Protein AF-A0A7S0HV03-F1 (afdb_monomer)

Solvent-accessible surface area (backbone atoms only — not comparable to full-atom values): 7022 Å² total; per-residue (Å²): 130,84,74,69,82,72,84,59,75,84,54,49,57,73,61,44,72,78,46,100,62,56,72,67,58,47,50,49,46,39,50,53,55,51,52,52,55,53,60,75,43,66,94,56,84,53,72,86,70,39,78,68,69,70,52,83,62,91,63,87,42,51,76,44,79,49,80,40,74,49,85,36,84,87,34,72,63,24,56,69,44,52,62,63,62,71,69,54,56,72,88,52,37,45,79,45,81,46,64,73,49,101,60,89,80,83,82,134

Sequence (108 aa):
EQFERNEFTHLQPFDALAHPLPSDMIRGIAAAYAHEALANTEGTMRFRDYPWARKKTRDLRIHIGYVSADWTERSAVGRAIRSGISHHNKTRFLVTCYTLKNQRVVMD

Organism: NCBI:txid3032

Mean predicted aligned error: 9.03 Å

Nearest PDB structures (foldseek):
  5zyo-assembly2_D  TM=3.197E-01  e=3.099E-01  Escherichia coli K-12
  7cfy-assembly1_A  TM=3.585E-01  e=9.321E-01  Escherichia coli K-12
  6ql6-assembly1_B  TM=3.058E-01  e=1.987E+00  Saccharomyces cerevisiae
  5c53-assembly1_B  TM=3.176E-01  e=7.347E+00  Homo sapiens

Foldseek 3Di:
DPPPPPPCQPPALVNVVVDPDDPVVSVVNVVVVVVVVVVVCPPPDDCCRPPVSPDDDPQQADEAEAEDQDCDPPDPVVVVCVVVQVPDDPNRYDYHYHHPDPDPDDDD

Radius of gyration: 19.02 Å; Cα contacts (8 Å, |Δi|>4): 73; chains: 1; bounding box: 50×36×46 Å

Structure (mmCIF, N/CA/C/O backbone):
data_AF-A0A7S0HV03-F1
#
_entry.id   AF-A0A7S0HV03-F1
#
loop_
_atom_site.group_PDB
_atom_site.id
_atom_site.type_symbol
_atom_site.label_atom_id
_atom_site.label_alt_id
_atom_site.label_comp_id
_atom_site.label_asym_id
_atom_site.label_entity_id
_atom_site.label_seq_id
_atom_site.pdbx_PDB_ins_code
_atom_site.Cartn_x
_atom_site.Cartn_y
_atom_site.Cartn_z
_atom_site.occupancy
_atom_site.B_iso_or_equiv
_atom_site.auth_seq_id
_atom_site.auth_comp_id
_atom_site.auth_asym_id
_atom_site.auth_atom_id
_atom_site.pdbx_PDB_model_num
ATOM 1 N N . GLU A 1 1 ? 30.067 1.304 -16.975 1.00 44.81 1 GLU A N 1
ATOM 2 C CA . GLU A 1 1 ? 29.213 1.579 -18.146 1.00 44.81 1 GLU A CA 1
ATOM 3 C C . GLU A 1 1 ? 28.013 2.389 -17.690 1.00 44.81 1 GLU A C 1
ATOM 5 O O . GLU A 1 1 ? 27.305 1.965 -16.784 1.00 44.81 1 GLU A O 1
ATOM 10 N N . GLN A 1 2 ? 27.863 3.609 -18.208 1.00 42.16 2 GLN A N 1
ATOM 11 C CA . GLN A 1 2 ? 26.659 4.408 -17.998 1.00 42.16 2 GLN A CA 1
ATOM 12 C C . GLN A 1 2 ? 25.550 3.753 -18.818 1.00 42.16 2 GLN A C 1
ATOM 14 O O . GLN A 1 2 ? 25.503 3.941 -20.026 1.00 42.16 2 GLN A O 1
ATOM 19 N N . PHE A 1 3 ? 24.697 2.960 -18.168 1.00 48.69 3 PHE A N 1
ATOM 20 C CA . PHE A 1 3 ? 23.402 2.602 -18.739 1.00 48.69 3 PHE A CA 1
ATOM 21 C C . PHE A 1 3 ? 22.720 3.902 -19.165 1.00 48.69 3 PHE A C 1
ATOM 23 O O . PHE A 1 3 ? 22.550 4.809 -18.340 1.00 48.69 3 PHE A O 1
ATOM 30 N N . GLU A 1 4 ? 22.427 4.024 -20.459 1.00 48.16 4 GLU A N 1
ATOM 31 C CA . GLU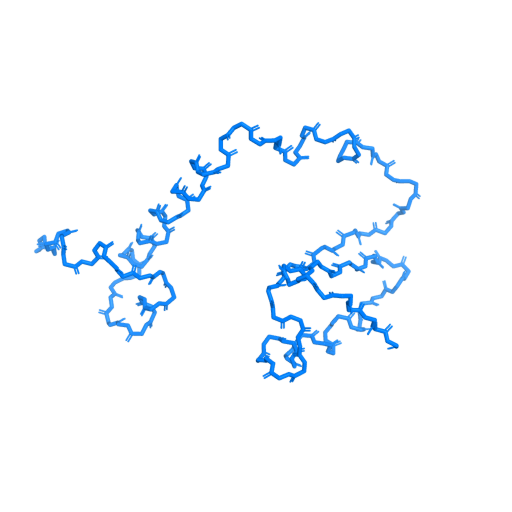 A 1 4 ? 21.809 5.211 -21.029 1.00 48.16 4 GLU A CA 1
ATOM 32 C C . GLU A 1 4 ? 20.521 5.505 -20.259 1.00 48.16 4 GLU A C 1
ATOM 34 O O . GLU A 1 4 ? 19.548 4.755 -20.299 1.00 48.16 4 GLU A O 1
ATOM 39 N N . ARG A 1 5 ? 20.527 6.609 -19.504 1.00 52.41 5 ARG A N 1
ATOM 40 C CA . ARG A 1 5 ? 19.439 7.009 -18.596 1.00 52.41 5 ARG A CA 1
ATOM 41 C C . ARG A 1 5 ? 18.089 7.229 -19.298 1.00 52.41 5 ARG A C 1
ATOM 43 O O . ARG A 1 5 ? 17.108 7.493 -18.613 1.00 52.41 5 ARG A O 1
ATOM 50 N N . ASN A 1 6 ? 18.035 7.124 -20.626 1.00 54.22 6 ASN A N 1
ATOM 51 C CA . ASN A 1 6 ? 16.868 7.435 -21.441 1.00 54.22 6 ASN A CA 1
ATOM 52 C C . ASN A 1 6 ? 16.036 6.223 -21.883 1.00 54.22 6 ASN A C 1
ATOM 54 O O . ASN A 1 6 ? 14.895 6.435 -22.273 1.00 54.22 6 ASN A O 1
ATOM 58 N N . GLU A 1 7 ? 16.525 4.980 -21.803 1.00 58.41 7 GLU A N 1
ATOM 59 C CA . GLU A 1 7 ? 15.746 3.826 -22.304 1.00 58.41 7 GLU A CA 1
ATOM 60 C C . GLU A 1 7 ? 14.644 3.348 -21.341 1.00 58.41 7 GLU A C 1
ATOM 62 O O . GLU A 1 7 ? 13.705 2.671 -21.752 1.00 58.41 7 GLU A O 1
ATOM 67 N N . PHE A 1 8 ? 14.709 3.730 -20.062 1.00 58.97 8 PHE A N 1
ATOM 68 C CA . PHE A 1 8 ? 13.806 3.212 -19.021 1.00 58.97 8 PHE A CA 1
ATOM 69 C C . PHE A 1 8 ? 12.895 4.273 -18.398 1.00 58.97 8 PHE A C 1
ATOM 71 O O . PHE A 1 8 ? 12.204 3.994 -17.421 1.00 58.97 8 PHE A O 1
ATOM 78 N N . THR A 1 9 ? 12.856 5.482 -18.960 1.00 62.59 9 THR A N 1
ATOM 79 C CA . THR A 1 9 ? 12.010 6.591 -18.477 1.00 62.59 9 THR A CA 1
ATOM 80 C C . THR A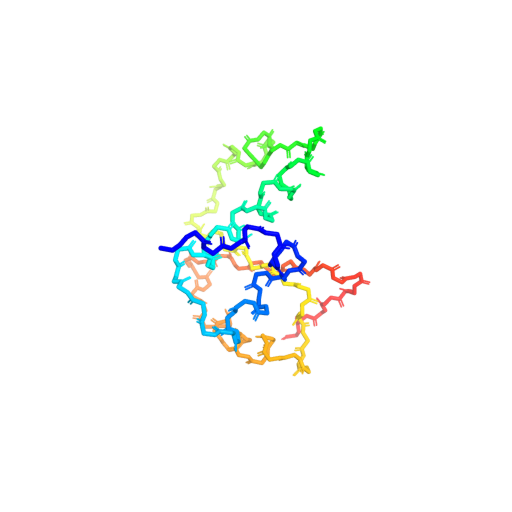 1 9 ? 10.512 6.298 -18.572 1.00 62.59 9 THR A C 1
ATOM 82 O O . THR A 1 9 ? 9.726 6.925 -17.870 1.00 62.59 9 THR A O 1
ATOM 85 N N . HIS A 1 10 ? 10.111 5.330 -19.400 1.00 78.81 10 HIS A N 1
ATOM 86 C CA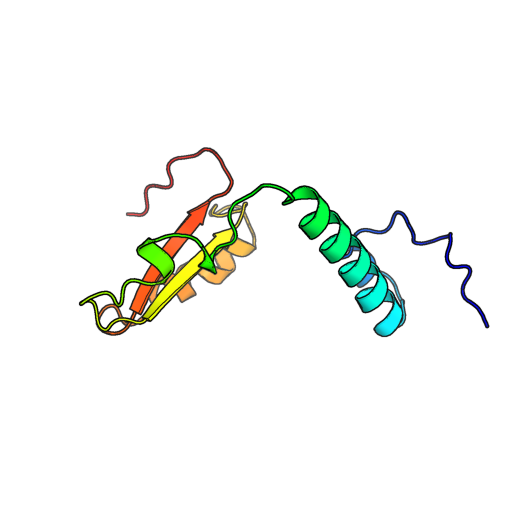 . HIS A 1 10 ? 8.717 4.909 -19.562 1.00 78.81 10 HIS A CA 1
ATOM 87 C C . HIS A 1 10 ? 8.338 3.675 -18.732 1.00 78.81 10 HIS A C 1
ATOM 89 O O . HIS A 1 10 ? 7.173 3.271 -18.736 1.00 78.81 10 HIS A O 1
ATOM 95 N N . LEU A 1 11 ? 9.302 3.051 -18.049 1.00 89.31 11 LEU A N 1
ATOM 96 C CA . LEU A 1 11 ? 9.066 1.808 -17.329 1.00 89.31 11 LEU A CA 1
ATOM 97 C C . LEU A 1 11 ? 8.390 2.092 -15.985 1.00 89.31 11 LEU A C 1
ATOM 99 O O . LEU A 1 11 ? 8.927 2.817 -15.147 1.00 89.31 11 LEU A O 1
ATOM 103 N N . GLN A 1 12 ? 7.224 1.488 -15.756 1.00 92.19 12 GLN A N 1
ATOM 104 C CA . GLN A 1 12 ? 6.532 1.607 -14.476 1.00 92.19 12 GLN A CA 1
ATOM 105 C C . GLN A 1 12 ? 7.283 0.814 -13.391 1.00 92.19 12 GLN A C 1
ATOM 107 O O . GLN A 1 12 ? 7.873 -0.230 -13.688 1.00 92.19 12 GLN A O 1
ATOM 112 N N . PRO A 1 13 ? 7.223 1.225 -12.108 1.00 93.94 13 PRO A N 1
ATOM 113 C CA . PRO A 1 13 ? 7.950 0.541 -11.038 1.00 93.94 13 PRO A CA 1
ATOM 114 C C . PRO A 1 13 ? 7.598 -0.945 -10.889 1.00 93.94 13 PRO A C 1
ATOM 116 O O . PRO A 1 13 ? 8.465 -1.747 -10.554 1.00 93.94 13 PRO A O 1
ATOM 119 N N . PHE A 1 14 ? 6.335 -1.318 -11.126 1.00 93.00 14 PHE A N 1
ATOM 120 C CA . PHE A 1 14 ? 5.902 -2.716 -11.068 1.00 93.00 14 PHE A CA 1
ATOM 121 C C . PHE A 1 14 ? 6.486 -3.537 -12.223 1.00 93.00 14 PHE A C 1
ATOM 123 O O . PHE A 1 14 ? 7.014 -4.622 -11.991 1.00 93.00 14 PHE A O 1
ATOM 130 N N . ASP A 1 15 ? 6.462 -2.990 -13.439 1.00 94.06 15 ASP A N 1
ATOM 131 C CA . ASP A 1 15 ? 6.993 -3.658 -14.629 1.00 94.06 15 ASP A CA 1
ATOM 132 C C . ASP A 1 15 ? 8.512 -3.838 -14.530 1.00 94.06 15 ASP A C 1
ATOM 134 O O . ASP A 1 15 ? 9.036 -4.877 -14.922 1.00 94.06 15 ASP A O 1
ATOM 138 N N . ALA A 1 16 ? 9.220 -2.891 -13.901 1.00 93.00 16 ALA A N 1
ATOM 139 C CA . ALA A 1 16 ? 10.660 -2.977 -13.653 1.00 93.00 16 ALA A CA 1
ATOM 140 C C . ALA A 1 16 ? 11.090 -4.251 -12.907 1.00 93.00 16 ALA A C 1
ATOM 142 O O . ALA A 1 16 ? 12.211 -4.719 -13.104 1.00 93.00 16 ALA A O 1
ATOM 143 N N . LEU A 1 17 ? 10.206 -4.846 -12.097 1.00 93.25 17 LEU A N 1
ATOM 144 C CA . LEU A 1 17 ? 10.474 -6.103 -11.391 1.00 93.25 17 LEU A CA 1
ATOM 145 C C . LEU A 1 17 ? 10.539 -7.324 -12.322 1.00 93.25 17 LEU A C 1
ATOM 147 O O . LEU A 1 17 ? 11.078 -8.354 -11.925 1.00 93.25 17 LEU A O 1
ATOM 151 N N . ALA A 1 18 ? 9.994 -7.228 -13.537 1.00 93.94 18 ALA A N 1
ATOM 152 C CA . ALA A 1 18 ? 10.027 -8.298 -14.531 1.00 93.94 18 ALA A CA 1
ATOM 153 C C . ALA A 1 18 ? 11.296 -8.279 -15.403 1.00 93.94 18 ALA A C 1
ATOM 155 O O . ALA A 1 18 ? 11.522 -9.209 -16.178 1.00 93.94 18 ALA A O 1
ATOM 156 N N . HIS A 1 19 ? 12.130 -7.243 -15.285 1.00 90.44 19 HIS A N 1
ATOM 157 C CA . HIS A 1 19 ? 13.349 -7.081 -16.074 1.00 90.44 19 HIS A CA 1
ATOM 158 C C . HIS A 1 19 ? 14.601 -7.415 -15.249 1.00 90.44 19 HIS A C 1
ATOM 160 O O . HIS A 1 19 ? 14.605 -7.234 -14.030 1.00 90.44 19 HIS A O 1
ATOM 166 N N . PRO A 1 20 ? 15.703 -7.852 -15.888 1.00 93.31 20 PRO A N 1
ATOM 167 C CA . PRO A 1 20 ? 16.969 -8.131 -15.211 1.00 93.31 20 PRO A CA 1
ATOM 168 C C . PRO A 1 20 ? 17.732 -6.832 -14.886 1.00 93.31 20 PRO A C 1
ATOM 170 O O . PRO A 1 20 ? 18.884 -6.653 -15.277 1.00 93.31 20 PRO A O 1
ATOM 173 N N . LEU A 1 21 ? 17.073 -5.896 -14.203 1.00 89.31 21 LEU A N 1
ATOM 174 C CA . LEU A 1 21 ? 17.642 -4.606 -13.832 1.00 89.31 21 LEU A CA 1
ATOM 175 C C . LEU A 1 21 ? 18.349 -4.682 -12.470 1.00 89.31 21 LEU A C 1
ATOM 177 O O . LEU A 1 21 ? 17.865 -5.346 -11.547 1.00 89.31 21 LEU A O 1
ATOM 181 N N . PRO A 1 22 ? 19.460 -3.950 -12.293 1.00 94.69 22 PRO A N 1
ATOM 182 C CA . PRO A 1 22 ? 20.061 -3.735 -10.985 1.00 94.69 22 PRO A CA 1
ATOM 183 C C . PRO A 1 22 ? 19.072 -3.133 -9.969 1.00 94.69 22 PRO A C 1
ATOM 185 O O . PRO A 1 22 ? 18.239 -2.283 -10.293 1.00 94.69 22 PRO A O 1
ATOM 188 N N . SER A 1 23 ? 19.173 -3.549 -8.701 1.00 93.62 23 SER A N 1
ATOM 189 C CA . SER A 1 23 ? 18.231 -3.121 -7.649 1.00 93.62 23 SER A CA 1
ATOM 190 C C . SER A 1 23 ? 18.216 -1.607 -7.399 1.00 93.62 23 SER A C 1
ATOM 192 O O . SER A 1 23 ? 17.199 -1.050 -6.990 1.00 93.62 23 SER A O 1
ATOM 194 N N . ASP A 1 24 ? 19.337 -0.928 -7.623 1.00 93.75 24 ASP A N 1
ATOM 195 C CA . ASP A 1 24 ? 19.475 0.525 -7.559 1.00 93.75 24 ASP A CA 1
ATOM 196 C C . ASP A 1 24 ? 18.740 1.226 -8.701 1.00 93.75 24 ASP A C 1
ATOM 198 O O . ASP A 1 24 ? 18.110 2.253 -8.451 1.00 93.75 24 ASP A O 1
ATOM 202 N N . MET A 1 25 ? 18.719 0.643 -9.903 1.00 92.00 25 MET A N 1
ATOM 203 C CA 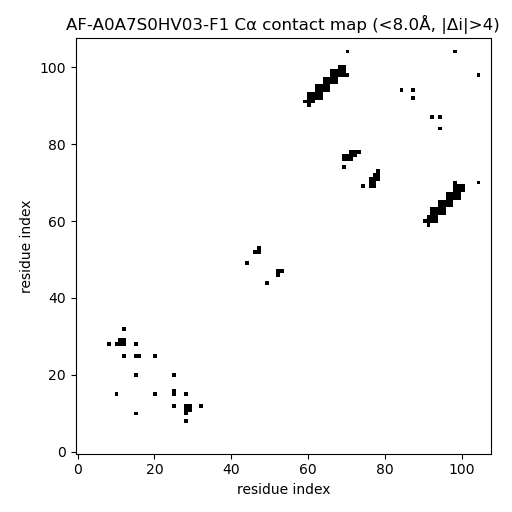. MET A 1 25 ? 17.897 1.148 -11.006 1.00 92.00 25 MET A CA 1
ATOM 204 C C . MET A 1 25 ? 16.404 1.012 -10.693 1.00 92.00 25 MET A C 1
ATOM 206 O O . MET A 1 25 ? 15.670 1.988 -10.831 1.00 92.00 25 MET A O 1
ATOM 210 N N . ILE A 1 26 ? 15.957 -0.140 -10.174 1.00 93.12 26 ILE A N 1
ATOM 211 C CA . ILE A 1 26 ? 14.555 -0.341 -9.755 1.00 93.12 26 ILE A CA 1
ATOM 212 C C . ILE A 1 26 ? 14.161 0.676 -8.672 1.00 93.12 26 ILE A C 1
ATOM 214 O O . ILE A 1 26 ? 13.100 1.297 -8.749 1.00 93.12 26 ILE A O 1
ATOM 218 N N . ARG A 1 27 ? 15.035 0.906 -7.679 1.00 93.38 27 ARG A N 1
ATOM 219 C CA . ARG A 1 27 ? 14.826 1.949 -6.659 1.00 93.38 27 ARG A CA 1
ATOM 220 C C . ARG A 1 27 ? 14.760 3.349 -7.270 1.00 93.38 27 ARG A C 1
ATOM 222 O O . ARG A 1 27 ? 13.925 4.140 -6.841 1.00 93.38 27 ARG A O 1
ATOM 229 N N . GLY A 1 28 ? 15.612 3.652 -8.247 1.00 91.88 28 GLY A N 1
ATOM 230 C CA . GLY A 1 28 ? 15.614 4.930 -8.961 1.00 91.88 28 GLY A CA 1
ATOM 231 C C . GLY A 1 28 ? 14.304 5.185 -9.707 1.00 91.88 28 GLY A C 1
ATOM 232 O O . GLY A 1 28 ? 13.722 6.258 -9.557 1.00 91.88 28 GLY A O 1
ATOM 233 N N . ILE A 1 29 ? 13.797 4.177 -10.425 1.00 91.81 29 ILE A N 1
ATOM 234 C CA . ILE A 1 29 ? 12.492 4.224 -11.104 1.00 91.81 29 ILE A CA 1
ATOM 235 C C . ILE A 1 29 ? 11.379 4.477 -10.079 1.00 91.81 29 ILE A C 1
ATOM 237 O O . ILE A 1 29 ? 10.612 5.428 -10.216 1.00 91.81 29 ILE A O 1
ATOM 241 N N . ALA A 1 30 ? 11.325 3.696 -8.995 1.00 93.75 30 ALA A N 1
ATOM 242 C CA . ALA A 1 30 ? 10.321 3.882 -7.946 1.00 93.75 30 ALA A CA 1
ATOM 243 C C . ALA A 1 30 ? 10.379 5.282 -7.301 1.00 93.75 30 ALA A C 1
ATOM 245 O O . ALA A 1 30 ? 9.338 5.887 -7.040 1.00 93.75 30 ALA A O 1
ATOM 246 N N . ALA A 1 31 ? 11.582 5.817 -7.067 1.00 92.88 31 ALA A N 1
ATOM 247 C CA . ALA A 1 31 ? 11.770 7.146 -6.492 1.00 92.88 31 ALA A CA 1
ATOM 248 C C . ALA A 1 31 ? 11.277 8.268 -7.422 1.00 92.88 31 ALA A C 1
ATOM 250 O O . ALA A 1 31 ? 10.674 9.226 -6.937 1.00 92.88 31 ALA A O 1
ATOM 251 N N . ALA A 1 32 ? 11.481 8.141 -8.738 1.00 90.62 32 ALA A N 1
ATOM 252 C CA . ALA A 1 32 ? 10.989 9.110 -9.716 1.00 90.62 32 ALA A CA 1
ATOM 253 C C . ALA A 1 32 ? 9.452 9.203 -9.700 1.00 90.62 32 ALA A C 1
ATOM 255 O O . ALA A 1 32 ? 8.904 10.297 -9.566 1.00 90.62 32 ALA A O 1
ATOM 256 N N . TYR A 1 33 ? 8.761 8.058 -9.710 1.00 91.81 33 TYR A N 1
ATOM 257 C CA . TYR A 1 33 ? 7.297 8.004 -9.607 1.00 91.81 33 TYR A CA 1
ATOM 258 C C . TYR A 1 33 ? 6.779 8.528 -8.264 1.00 91.81 33 TYR A C 1
ATOM 260 O O . TYR A 1 33 ? 5.765 9.221 -8.214 1.00 91.81 33 TYR A O 1
ATOM 268 N N . ALA A 1 34 ? 7.469 8.228 -7.158 1.00 90.94 34 ALA A N 1
ATOM 269 C CA . ALA A 1 34 ? 7.096 8.754 -5.847 1.00 90.94 34 ALA A CA 1
ATOM 270 C C . ALA A 1 34 ? 7.207 10.287 -5.791 1.00 90.94 34 ALA A C 1
ATOM 272 O O . ALA A 1 34 ? 6.360 10.945 -5.186 1.00 90.94 34 ALA A O 1
ATOM 273 N N . HIS A 1 35 ? 8.228 10.858 -6.435 1.00 89.50 35 HIS A N 1
ATOM 274 C CA . HIS A 1 35 ? 8.401 12.303 -6.535 1.00 89.50 35 HIS A CA 1
ATOM 275 C C . HIS A 1 35 ? 7.293 12.955 -7.375 1.00 89.50 35 HIS A C 1
ATOM 277 O O . HIS A 1 35 ? 6.713 13.949 -6.944 1.00 89.50 35 HIS A O 1
ATOM 283 N N . GLU A 1 36 ? 6.939 12.365 -8.519 1.00 90.00 36 GLU A N 1
ATOM 284 C CA . GLU A 1 36 ? 5.821 12.829 -9.349 1.00 90.00 36 GLU A CA 1
ATOM 285 C C . GLU A 1 36 ? 4.480 12.748 -8.602 1.00 90.00 36 GLU A C 1
ATOM 287 O O . GLU A 1 36 ? 3.713 13.711 -8.577 1.00 90.00 36 GLU A O 1
ATOM 292 N N . ALA A 1 37 ? 4.216 11.635 -7.911 1.00 88.56 37 ALA A N 1
ATOM 293 C CA . ALA A 1 37 ? 3.020 11.482 -7.090 1.00 88.56 37 ALA A CA 1
ATOM 294 C C . ALA A 1 37 ? 2.944 12.544 -5.982 1.00 88.56 37 ALA A C 1
ATOM 296 O O . ALA A 1 37 ? 1.870 13.082 -5.727 1.00 88.56 37 ALA A O 1
ATOM 297 N N . LEU A 1 38 ? 4.072 12.881 -5.346 1.00 87.50 38 LEU A N 1
ATOM 298 C CA . LEU A 1 38 ? 4.126 13.948 -4.347 1.00 87.50 38 LEU A CA 1
ATOM 299 C C . LEU A 1 38 ? 3.818 15.317 -4.967 1.00 87.50 38 LEU A C 1
ATOM 301 O O . LEU A 1 38 ? 3.026 16.064 -4.392 1.00 87.50 38 LEU A O 1
ATOM 305 N N . ALA A 1 39 ? 4.386 15.629 -6.133 1.00 87.62 39 ALA A N 1
ATOM 306 C CA . ALA A 1 39 ? 4.093 16.868 -6.854 1.00 87.62 39 ALA A CA 1
ATOM 307 C C . ALA A 1 39 ? 2.595 16.982 -7.197 1.00 87.62 39 ALA A C 1
ATOM 309 O O . ALA A 1 39 ? 1.985 18.024 -6.981 1.00 87.62 39 ALA A O 1
ATOM 310 N N . ASN A 1 40 ? 1.957 15.875 -7.588 1.00 86.69 40 ASN A N 1
ATOM 311 C CA . ASN A 1 40 ? 0.515 15.819 -7.864 1.00 86.69 40 ASN A CA 1
ATOM 312 C C . ASN A 1 40 ? -0.377 15.985 -6.617 1.00 86.69 40 ASN A C 1
ATOM 314 O O . ASN A 1 40 ? -1.593 16.120 -6.741 1.00 86.69 40 ASN A O 1
ATOM 318 N N . THR A 1 41 ? 0.201 15.976 -5.413 1.00 83.38 41 THR A N 1
ATOM 319 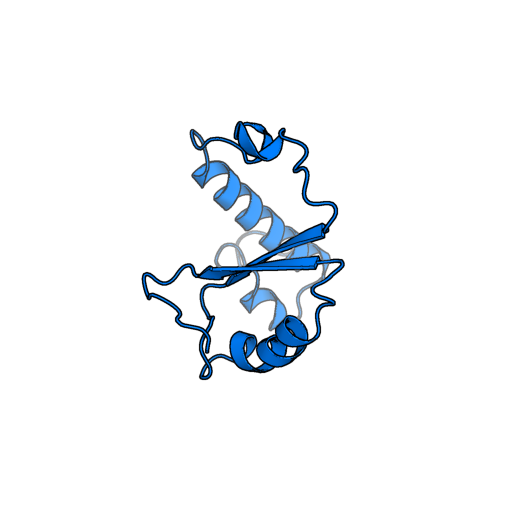C CA . THR A 1 41 ? -0.513 16.256 -4.155 1.00 83.38 41 THR A CA 1
ATOM 320 C C . THR A 1 41 ? -0.304 17.685 -3.655 1.00 83.38 41 THR A C 1
ATOM 322 O O . THR A 1 41 ? -0.767 18.025 -2.561 1.00 83.38 41 THR A O 1
ATOM 325 N N . GLU A 1 42 ? 0.376 18.541 -4.420 1.00 79.19 42 GLU A N 1
ATOM 326 C CA . GLU A 1 42 ? 0.573 19.940 -4.053 1.00 79.19 42 GLU A CA 1
ATOM 327 C C . GLU A 1 42 ? -0.776 20.658 -3.856 1.00 79.19 42 GLU A C 1
ATOM 329 O O . GLU A 1 42 ? -1.733 20.468 -4.602 1.00 79.19 42 GLU A O 1
ATOM 334 N N . GLY A 1 43 ? -0.890 21.429 -2.771 1.00 72.94 43 GLY A N 1
ATOM 335 C CA . GLY A 1 43 ? -2.145 22.075 -2.370 1.00 72.94 43 GLY A CA 1
ATOM 336 C C . GLY A 1 43 ? -3.152 21.165 -1.653 1.00 72.94 43 GLY A C 1
ATOM 337 O O . GLY A 1 43 ? -4.146 21.664 -1.126 1.00 72.94 43 GLY A O 1
ATOM 338 N N . THR A 1 44 ? -2.899 19.855 -1.551 1.00 78.19 44 THR A N 1
ATOM 339 C CA . THR A 1 44 ? -3.698 18.975 -0.686 1.00 78.19 44 THR A CA 1
ATOM 340 C C . THR A 1 44 ? -3.216 19.046 0.762 1.00 78.19 44 THR A C 1
ATOM 342 O O . THR A 1 44 ? -2.026 19.190 1.055 1.00 78.19 44 THR A O 1
ATOM 345 N N . MET A 1 45 ? -4.155 18.959 1.706 1.00 70.62 45 MET A N 1
ATOM 346 C CA . MET A 1 45 ? -3.819 18.973 3.127 1.00 70.62 45 MET A CA 1
ATOM 347 C C . MET A 1 45 ? -3.044 17.702 3.486 1.00 70.62 45 MET A C 1
ATOM 349 O O . MET A 1 45 ? -3.502 16.589 3.209 1.00 70.62 45 MET A O 1
ATOM 353 N N . ARG A 1 46 ? -1.876 17.843 4.127 1.00 76.25 46 ARG A N 1
ATOM 354 C CA . ARG A 1 46 ? -1.087 16.676 4.541 1.00 76.25 46 ARG A CA 1
ATOM 355 C C . ARG A 1 46 ? -1.821 15.949 5.660 1.00 76.25 46 ARG A C 1
ATOM 357 O O . ARG A 1 46 ? -2.477 16.570 6.491 1.00 76.25 46 ARG A O 1
ATOM 364 N N . PHE A 1 47 ? -1.644 14.631 5.753 1.00 70.31 47 PHE A N 1
ATOM 365 C CA . PHE A 1 47 ? -2.275 13.811 6.799 1.00 70.31 47 PHE A CA 1
ATOM 366 C C . PHE A 1 47 ? -2.103 14.395 8.220 1.00 70.31 47 PHE A C 1
ATOM 368 O O . PHE A 1 47 ? -3.035 14.407 9.018 1.00 70.31 47 PHE A O 1
ATOM 375 N N . ARG A 1 48 ? -0.919 14.941 8.532 1.00 69.81 48 ARG A N 1
ATOM 376 C CA . ARG A 1 48 ? -0.592 15.525 9.850 1.00 69.81 48 ARG A CA 1
ATOM 377 C C . ARG A 1 48 ? -1.316 16.838 10.160 1.00 69.81 48 ARG A C 1
ATOM 379 O O . ARG A 1 48 ? -1.324 17.279 11.315 1.00 69.81 48 ARG A O 1
ATOM 386 N N . ASP A 1 49 ? -1.896 17.452 9.142 1.00 78.50 49 ASP A N 1
ATOM 387 C CA . ASP A 1 49 ? -2.598 18.724 9.244 1.00 78.50 49 ASP A CA 1
ATOM 388 C C . ASP A 1 49 ? -4.100 18.514 9.481 1.00 78.50 49 ASP A C 1
ATOM 390 O O . ASP A 1 49 ? -4.788 19.439 9.908 1.00 78.50 49 ASP A O 1
ATOM 394 N N . TYR A 1 50 ? -4.609 17.282 9.328 1.00 71.75 50 TYR A N 1
ATOM 395 C CA . TYR A 1 50 ? -5.992 16.968 9.674 1.00 71.75 50 TYR A CA 1
ATOM 396 C C . TYR A 1 50 ? -6.220 17.100 11.193 1.00 71.75 50 TYR A C 1
ATOM 398 O O . TYR A 1 50 ? -5.518 16.458 11.983 1.00 71.75 50 TYR A O 1
ATOM 406 N N . PRO A 1 51 ? -7.252 17.846 11.640 1.00 68.50 51 PRO A N 1
ATOM 407 C CA . PRO A 1 51 ? -7.533 18.052 13.064 1.00 68.50 51 PRO A CA 1
ATOM 408 C C . PRO A 1 51 ? -7.750 16.755 13.852 1.00 68.50 51 PRO A C 1
ATOM 410 O O . PRO A 1 51 ? -7.450 16.683 15.043 1.00 68.50 51 PRO A O 1
ATOM 413 N N . TRP A 1 52 ? -8.275 15.719 13.196 1.00 69.75 52 TRP A N 1
ATOM 414 C CA . TRP A 1 52 ? -8.497 14.408 13.802 1.00 69.75 52 TRP A CA 1
ATOM 415 C C . TRP A 1 52 ? -7.222 13.562 13.892 1.00 69.75 52 TRP A C 1
ATOM 417 O O . TRP A 1 52 ? -7.132 12.748 14.804 1.00 69.75 52 TRP A O 1
ATOM 427 N N . ALA A 1 53 ? -6.205 13.799 13.054 1.00 65.94 53 ALA A N 1
ATOM 428 C CA . ALA A 1 53 ? -4.928 13.080 13.122 1.00 65.94 53 ALA A CA 1
ATOM 429 C C . ALA A 1 53 ? -4.132 13.410 14.398 1.00 65.94 53 ALA A C 1
ATOM 431 O O . ALA A 1 53 ? -3.248 12.658 14.801 1.00 65.94 53 ALA A O 1
ATOM 432 N N . ARG A 1 54 ? -4.456 14.533 15.056 1.00 61.97 54 ARG A N 1
ATOM 433 C CA . ARG A 1 54 ? -3.827 14.984 16.309 1.00 61.97 54 ARG A CA 1
ATOM 434 C C . ARG A 1 54 ? -4.634 14.636 17.560 1.00 61.97 54 ARG A 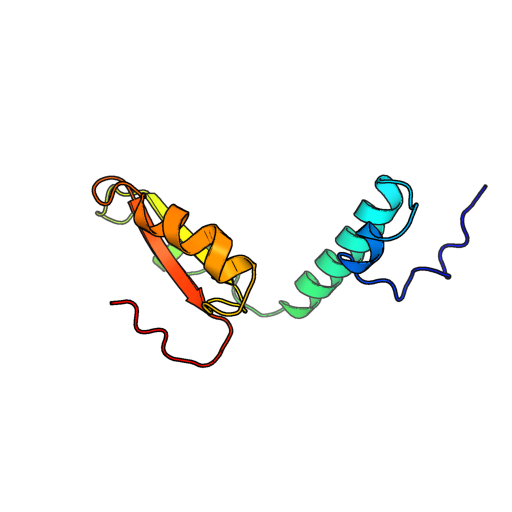C 1
ATOM 436 O O . ARG A 1 54 ? -4.124 14.771 18.672 1.00 61.97 54 ARG A O 1
ATOM 443 N N . LYS A 1 55 ? -5.891 14.206 17.413 1.00 66.31 55 LYS A N 1
ATOM 444 C CA . LYS A 1 55 ? -6.723 13.832 18.560 1.00 66.31 55 LYS A CA 1
ATOM 445 C C . LYS A 1 55 ? -6.309 12.445 19.032 1.00 66.31 55 LYS A C 1
ATOM 447 O O . LYS A 1 55 ? -6.512 11.465 18.325 1.00 66.31 55 LYS A O 1
ATOM 452 N N . LYS A 1 56 ? -5.785 12.351 20.258 1.00 64.62 56 LYS A N 1
ATOM 453 C CA . LYS A 1 56 ? -5.695 11.062 20.951 1.00 64.62 56 LYS A CA 1
ATOM 454 C C . LYS A 1 56 ? -7.117 10.538 21.125 1.00 64.62 56 LYS A C 1
ATOM 456 O O . LYS A 1 56 ? -7.920 11.138 21.842 1.00 64.62 56 LYS A O 1
ATOM 461 N N . THR A 1 57 ? -7.453 9.467 20.418 1.00 66.31 57 THR A N 1
ATOM 462 C CA . THR A 1 57 ? -8.735 8.795 20.592 1.00 66.31 57 THR A CA 1
ATOM 463 C C . THR A 1 57 ? -8.789 8.209 22.001 1.00 66.31 57 THR A C 1
ATOM 465 O O . THR A 1 57 ? -7.789 7.711 22.510 1.00 66.31 57 THR A O 1
ATOM 468 N N . ARG A 1 58 ? -9.958 8.261 22.652 1.00 75.25 58 ARG A N 1
ATOM 469 C CA . ARG A 1 58 ? -10.195 7.504 23.900 1.00 75.25 58 ARG A CA 1
ATOM 470 C C . ARG A 1 58 ? -10.185 5.991 23.656 1.00 75.25 58 ARG A C 1
ATOM 472 O O . ARG A 1 58 ? -10.089 5.213 24.595 1.00 75.25 58 ARG A O 1
ATOM 479 N N . ASP A 1 59 ? -10.304 5.601 22.391 1.00 77.56 59 ASP A N 1
ATOM 480 C CA . ASP A 1 59 ? -10.057 4.249 21.925 1.00 77.56 59 ASP A CA 1
ATOM 481 C C . ASP A 1 59 ? -8.567 3.916 22.078 1.00 77.56 59 ASP A C 1
ATOM 483 O O . ASP A 1 59 ? -7.725 4.546 21.438 1.00 77.56 59 ASP A O 1
ATOM 487 N N . LEU A 1 60 ? -8.268 2.947 22.947 1.00 85.50 60 LEU A N 1
ATOM 488 C CA . LEU A 1 60 ? -6.915 2.455 23.222 1.00 85.50 60 LEU A CA 1
ATOM 489 C C . LEU A 1 60 ? -6.422 1.456 22.164 1.00 85.50 60 LEU A C 1
ATOM 491 O O . LEU A 1 60 ? -5.298 0.962 22.261 1.00 85.50 60 LEU A O 1
ATOM 495 N N . ARG A 1 61 ? -7.258 1.120 21.176 1.00 89.56 61 ARG A N 1
ATOM 496 C CA . ARG A 1 61 ? -6.892 0.212 20.090 1.00 89.56 61 ARG A CA 1
ATOM 497 C C . ARG A 1 61 ? -5.968 0.892 19.086 1.00 89.56 61 ARG A C 1
ATOM 499 O O . ARG A 1 61 ? -6.073 2.086 18.819 1.00 89.56 61 ARG A O 1
ATOM 506 N N . ILE A 1 62 ? -5.112 0.097 18.456 1.00 89.19 62 ILE A N 1
ATOM 507 C CA . ILE A 1 62 ? -4.311 0.522 17.308 1.00 89.19 62 ILE A CA 1
ATOM 508 C C . ILE A 1 62 ? -5.224 0.575 16.080 1.00 89.19 62 ILE A C 1
ATOM 510 O O . ILE A 1 62 ? -5.882 -0.411 15.743 1.00 89.19 62 ILE A O 1
ATOM 514 N N . HIS A 1 63 ? -5.275 1.730 15.416 1.00 88.31 63 HIS A N 1
ATOM 515 C CA . HIS A 1 63 ? -6.067 1.927 14.202 1.00 88.31 63 HIS A CA 1
ATOM 516 C C . HIS A 1 63 ? -5.222 1.569 12.979 1.00 88.31 63 HIS A C 1
ATOM 518 O O . HIS A 1 63 ? -4.181 2.180 12.744 1.00 88.31 63 HIS A O 1
ATOM 524 N N . ILE A 1 64 ? -5.661 0.574 12.211 1.00 90.00 64 ILE A N 1
ATOM 525 C CA . ILE A 1 64 ? -4.974 0.085 11.012 1.00 90.00 64 ILE A CA 1
ATOM 526 C C . ILE A 1 64 ? -5.839 0.406 9.794 1.00 90.00 64 ILE A C 1
ATOM 528 O O . ILE A 1 64 ? -6.978 -0.048 9.700 1.00 90.00 64 ILE A O 1
ATOM 532 N N . GLY A 1 65 ? -5.289 1.180 8.859 1.00 90.62 65 GLY A N 1
ATOM 533 C CA . GLY A 1 65 ? -5.924 1.494 7.582 1.00 90.62 65 GLY A CA 1
ATOM 534 C C . GLY A 1 65 ? -5.292 0.703 6.444 1.00 90.62 65 GLY A C 1
ATOM 535 O O . GLY A 1 65 ? -4.128 0.927 6.124 1.00 90.62 65 GLY A O 1
ATOM 536 N N . TYR A 1 66 ? -6.055 -0.179 5.804 1.00 91.00 66 TYR A N 1
ATOM 537 C CA . TYR A 1 66 ? -5.647 -0.805 4.549 1.00 91.00 66 TYR A CA 1
ATOM 538 C C . TYR A 1 66 ? -6.238 -0.028 3.377 1.00 91.00 66 TYR A C 1
ATOM 540 O O . TYR A 1 66 ? -7.439 0.232 3.360 1.00 91.00 66 TYR A O 1
ATOM 548 N N . VAL A 1 67 ? -5.424 0.314 2.380 1.00 89.88 67 VAL A N 1
ATOM 549 C CA . VAL A 1 67 ? -5.873 1.017 1.169 1.00 89.88 67 VAL A CA 1
ATOM 550 C C . VAL A 1 67 ? -5.617 0.126 -0.036 1.00 89.88 67 VAL A C 1
ATOM 552 O O . VAL A 1 67 ? -4.502 -0.355 -0.227 1.00 89.88 67 VAL A O 1
ATOM 555 N N . SER A 1 68 ? -6.644 -0.109 -0.848 1.00 89.56 68 SER A N 1
ATOM 556 C CA . SER A 1 68 ? -6.499 -0.856 -2.096 1.00 89.56 68 SER A CA 1
ATOM 557 C C . SER A 1 68 ? -7.559 -0.434 -3.107 1.00 89.56 68 SER A C 1
ATOM 559 O O . SER A 1 68 ? -8.712 -0.176 -2.757 1.00 89.56 68 SER A O 1
ATOM 561 N N . ALA A 1 69 ? -7.184 -0.398 -4.385 1.00 87.38 69 ALA A N 1
ATOM 562 C CA . ALA A 1 69 ? -8.151 -0.318 -5.477 1.00 87.38 69 ALA A CA 1
ATOM 563 C C . ALA A 1 69 ? -8.902 -1.647 -5.678 1.00 87.38 69 ALA A C 1
ATOM 565 O O . ALA A 1 69 ? -9.951 -1.678 -6.316 1.00 87.38 69 ALA A O 1
ATOM 566 N N . ASP A 1 70 ? -8.406 -2.751 -5.115 1.00 86.81 70 ASP A N 1
ATOM 567 C CA . ASP A 1 70 ? -8.807 -4.101 -5.497 1.00 86.81 70 ASP A CA 1
ATOM 568 C C . ASP A 1 70 ? -9.366 -4.922 -4.337 1.00 86.81 70 ASP A C 1
ATOM 570 O O . ASP A 1 70 ? -9.070 -6.107 -4.195 1.00 86.81 70 ASP A O 1
ATOM 574 N N . TRP A 1 71 ? -10.257 -4.328 -3.546 1.00 85.12 71 TRP A N 1
ATOM 575 C CA . TRP A 1 71 ? -11.070 -5.035 -2.549 1.00 85.12 71 TRP A CA 1
ATOM 576 C C . TRP A 1 71 ? -12.171 -5.892 -3.182 1.00 85.12 71 TRP A C 1
ATOM 578 O O . TRP A 1 71 ? -13.357 -5.641 -3.002 1.00 85.12 71 TRP A O 1
ATOM 588 N N . THR A 1 72 ? -11.797 -6.901 -3.964 1.00 82.25 72 THR A N 1
ATOM 589 C CA . THR A 1 72 ? -12.757 -7.806 -4.608 1.00 82.25 72 THR A CA 1
ATOM 590 C C . THR A 1 72 ? -12.312 -9.250 -4.439 1.00 82.25 72 THR A C 1
ATOM 592 O O . THR A 1 72 ? -11.118 -9.533 -4.420 1.00 82.25 72 THR A O 1
ATOM 595 N N . GLU A 1 73 ? -13.254 -10.190 -4.399 1.00 79.75 73 GLU A N 1
ATOM 596 C CA . GLU A 1 73 ? -12.933 -11.627 -4.352 1.00 79.75 73 GLU A CA 1
ATOM 597 C C . GLU A 1 73 ? -12.218 -12.119 -5.625 1.00 79.75 73 GLU A C 1
ATOM 599 O O . GLU A 1 73 ? -11.538 -13.148 -5.634 1.00 79.75 73 GLU A O 1
ATOM 604 N N . ARG A 1 74 ? -12.340 -11.363 -6.721 1.00 83.31 74 ARG A N 1
ATOM 605 C CA . ARG A 1 74 ? -11.705 -11.676 -8.004 1.00 83.31 74 ARG A CA 1
ATOM 606 C C . ARG A 1 74 ? -10.244 -11.234 -8.067 1.00 83.31 74 ARG A C 1
ATOM 608 O O . ARG A 1 74 ? -9.489 -11.814 -8.846 1.00 83.31 74 ARG A O 1
ATOM 615 N N . SER A 1 75 ? -9.812 -10.283 -7.239 1.00 87.69 75 SER A N 1
ATOM 616 C CA . SER A 1 75 ? -8.419 -9.830 -7.230 1.00 87.69 75 SER A CA 1
ATOM 617 C C . SER A 1 75 ? -7.528 -10.749 -6.390 1.00 87.69 75 SER A C 1
ATOM 619 O O . SER A 1 75 ? -7.962 -11.359 -5.409 1.00 87.69 75 SER A O 1
ATOM 621 N N . ALA A 1 76 ? -6.250 -10.835 -6.766 1.00 86.88 76 ALA A N 1
ATOM 622 C CA . ALA A 1 76 ? -5.252 -11.554 -5.978 1.00 86.88 76 ALA A CA 1
ATOM 623 C C . ALA A 1 76 ? -5.092 -10.941 -4.575 1.00 86.88 76 ALA A C 1
ATOM 625 O O . ALA A 1 76 ? -5.057 -11.676 -3.591 1.00 86.88 76 ALA A O 1
ATOM 626 N N . VAL A 1 77 ? -5.083 -9.604 -4.479 1.00 86.31 77 VAL A N 1
ATOM 627 C CA . VAL A 1 77 ? -4.988 -8.876 -3.204 1.00 86.31 77 VAL A CA 1
ATOM 628 C C . VAL A 1 77 ? -6.159 -9.221 -2.288 1.00 86.31 77 VAL A C 1
ATOM 630 O O . VAL A 1 77 ? -5.945 -9.644 -1.156 1.00 86.31 77 VAL A O 1
ATOM 633 N N . GLY A 1 78 ? -7.396 -9.108 -2.778 1.00 84.62 78 GLY A N 1
ATOM 634 C CA . GLY A 1 78 ? -8.591 -9.354 -1.977 1.00 84.62 78 GLY A CA 1
ATOM 635 C C . GLY A 1 78 ? -8.633 -10.778 -1.428 1.00 84.62 78 GLY A C 1
ATOM 636 O O . GLY A 1 78 ? -8.880 -10.959 -0.238 1.00 84.62 78 GLY A O 1
ATOM 637 N N . ARG A 1 79 ? -8.305 -11.790 -2.244 1.00 86.75 79 ARG A N 1
ATOM 638 C CA . ARG A 1 79 ? -8.234 -13.184 -1.768 1.00 86.75 79 ARG A CA 1
ATOM 639 C C . ARG A 1 79 ? -7.127 -13.408 -0.747 1.00 86.75 79 ARG A C 1
ATOM 641 O O . ARG A 1 79 ? -7.367 -14.081 0.251 1.00 86.75 79 ARG A O 1
ATOM 648 N N . ALA A 1 80 ? -5.939 -12.861 -0.994 1.00 86.38 80 ALA A N 1
ATOM 649 C CA . ALA A 1 80 ? -4.780 -13.091 -0.140 1.00 86.38 80 ALA A CA 1
ATOM 650 C C . ALA A 1 80 ? -4.959 -12.484 1.257 1.00 86.38 80 ALA A C 1
ATOM 652 O O . ALA A 1 80 ? -4.538 -13.086 2.242 1.00 86.38 80 ALA A O 1
ATOM 653 N N . ILE A 1 81 ? -5.586 -11.306 1.357 1.00 87.12 81 ILE A N 1
ATOM 654 C CA . ILE A 1 81 ? -5.590 -10.549 2.617 1.00 87.12 81 ILE A CA 1
ATOM 655 C C . ILE A 1 81 ? -6.906 -10.631 3.390 1.00 87.12 81 ILE A C 1
ATOM 657 O O . ILE A 1 81 ? -6.926 -10.281 4.570 1.00 87.12 81 ILE A O 1
ATOM 661 N N . ARG A 1 82 ? -7.995 -11.119 2.772 1.00 82.38 82 ARG A N 1
ATOM 662 C CA . ARG A 1 82 ? -9.318 -11.216 3.417 1.00 82.38 82 ARG A CA 1
ATOM 663 C C . ARG A 1 82 ? -9.262 -11.982 4.734 1.00 82.38 82 ARG A C 1
ATOM 665 O O . ARG A 1 82 ? -9.776 -11.497 5.738 1.00 82.38 82 ARG A O 1
ATOM 672 N N . SER A 1 83 ? -8.617 -13.148 4.743 1.00 83.38 83 SER A N 1
ATOM 673 C CA . SER A 1 83 ? -8.456 -13.932 5.968 1.00 83.38 83 SER A CA 1
ATOM 674 C C . SER A 1 83 ? -7.565 -13.197 6.971 1.00 83.38 83 SER A C 1
ATOM 676 O O . SER A 1 83 ? -7.925 -13.086 8.134 1.00 83.38 83 SER A O 1
ATOM 678 N N . GLY A 1 84 ? -6.439 -12.618 6.551 1.00 86.38 84 GLY A N 1
ATOM 679 C CA . GLY A 1 84 ? -5.547 -11.879 7.454 1.00 86.38 84 GLY A CA 1
ATOM 680 C C . GLY A 1 84 ? -6.249 -10.732 8.192 1.00 86.38 84 GLY A C 1
ATOM 681 O O . GLY A 1 84 ? -6.066 -10.557 9.397 1.00 86.38 84 GLY A O 1
ATOM 682 N N . ILE A 1 85 ? -7.125 -9.999 7.504 1.00 89.12 85 IL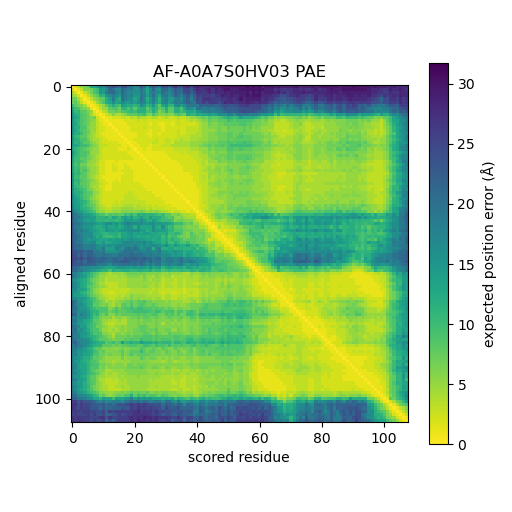E A N 1
ATOM 683 C CA . ILE A 1 85 ? -7.903 -8.908 8.103 1.00 89.12 85 ILE A CA 1
ATOM 684 C C . ILE A 1 85 ? -8.829 -9.427 9.206 1.00 89.12 85 ILE A C 1
ATOM 686 O O . ILE A 1 85 ? -8.838 -8.857 10.298 1.00 89.12 85 ILE A O 1
ATOM 690 N N . SER A 1 86 ? -9.546 -10.532 8.973 1.00 87.00 86 SER A N 1
ATOM 691 C CA . SER A 1 86 ? -10.504 -11.071 9.948 1.00 87.00 86 SER A CA 1
ATOM 692 C C . SER A 1 86 ? -9.855 -11.616 11.225 1.00 87.00 86 SER A C 1
ATOM 694 O O . SER A 1 86 ? -10.528 -11.708 12.249 1.00 87.00 86 SER A O 1
ATOM 696 N N . HIS A 1 87 ? -8.561 -11.952 11.192 1.00 92.94 87 HIS A N 1
ATOM 697 C CA . HIS A 1 87 ? -7.830 -12.498 12.343 1.00 92.94 87 HIS A CA 1
ATOM 698 C C . HIS A 1 87 ? -7.282 -11.432 13.306 1.00 92.94 87 HIS A C 1
ATOM 700 O O . HIS A 1 87 ? -6.689 -11.778 14.331 1.00 92.94 87 HIS A O 1
ATOM 706 N N . HIS A 1 88 ? -7.477 -10.139 13.032 1.00 93.25 88 HIS A N 1
ATOM 707 C CA . HIS A 1 88 ? -7.055 -9.099 13.968 1.00 93.25 88 HIS A CA 1
ATOM 708 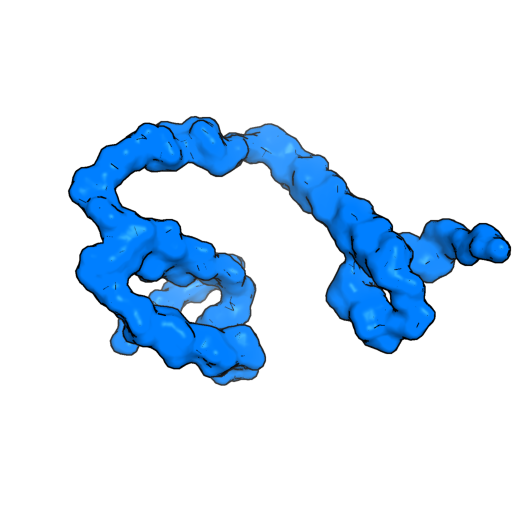C C . HIS A 1 88 ? -7.824 -9.191 15.290 1.00 93.25 88 HIS A C 1
ATOM 710 O O . HIS A 1 88 ? -9.050 -9.315 15.328 1.00 93.25 88 HIS A O 1
ATOM 716 N N . ASN A 1 89 ? -7.099 -9.065 16.404 1.00 94.38 89 ASN A N 1
ATOM 717 C CA . ASN A 1 89 ? -7.714 -9.027 17.723 1.00 94.38 89 ASN A CA 1
ATOM 718 C C . ASN A 1 89 ? -8.533 -7.734 17.898 1.00 94.38 89 ASN A C 1
ATOM 720 O O . ASN A 1 89 ? -7.974 -6.663 18.139 1.00 94.38 89 ASN A O 1
ATOM 724 N N . LYS A 1 90 ? -9.864 -7.851 17.847 1.00 91.94 90 LYS A N 1
ATOM 725 C CA . LYS A 1 90 ? -10.814 -6.725 17.910 1.00 91.94 90 LYS A CA 1
ATOM 726 C C . LYS A 1 90 ? -10.744 -5.908 19.211 1.00 91.94 90 LYS A C 1
ATOM 728 O O . LYS A 1 90 ? -11.204 -4.767 19.229 1.00 91.94 90 LYS A O 1
ATOM 733 N N . THR A 1 91 ? -10.164 -6.459 20.285 1.00 94.06 91 THR A N 1
ATOM 734 C CA . THR A 1 91 ? -9.957 -5.733 21.554 1.00 94.06 91 THR A CA 1
ATOM 735 C C . THR A 1 91 ? -8.705 -4.860 21.542 1.00 94.06 91 THR A C 1
ATOM 737 O O . THR A 1 91 ? -8.594 -3.948 22.355 1.00 94.06 91 THR A O 1
ATOM 740 N N . ARG A 1 92 ? -7.771 -5.108 20.613 1.00 93.75 92 ARG A N 1
ATOM 741 C CA . ARG A 1 92 ? -6.500 -4.377 20.479 1.00 93.75 92 ARG A CA 1
ATOM 742 C C . ARG A 1 92 ? -6.401 -3.563 19.195 1.00 93.75 92 ARG A C 1
ATOM 744 O O . ARG A 1 92 ? -5.628 -2.613 19.154 1.00 93.75 92 ARG A O 1
ATOM 751 N N . PHE A 1 93 ? -7.174 -3.916 18.172 1.00 94.00 93 PHE A N 1
ATOM 752 C CA . PHE A 1 93 ? -7.096 -3.316 16.845 1.00 94.00 93 PHE A CA 1
ATOM 753 C C . PHE A 1 93 ? -8.468 -2.862 16.353 1.00 94.00 93 PHE A C 1
ATOM 755 O O . PHE A 1 93 ? -9.467 -3.568 16.507 1.00 94.00 93 PHE A O 1
ATOM 762 N N . LEU A 1 94 ? -8.493 -1.691 15.720 1.00 91.06 94 LEU A N 1
ATOM 763 C CA . LEU A 1 94 ? -9.584 -1.237 14.868 1.00 91.06 94 LEU A CA 1
ATOM 764 C C . LEU A 1 94 ? -9.072 -1.240 13.429 1.00 91.06 94 LEU A C 1
ATOM 766 O O . LEU A 1 94 ? -8.149 -0.496 13.106 1.00 91.06 94 LEU A O 1
ATOM 770 N N . VAL A 1 95 ? -9.649 -2.086 12.581 1.00 91.81 95 VAL A N 1
ATOM 771 C CA . VAL A 1 95 ? -9.225 -2.225 11.184 1.00 91.81 95 VAL A CA 1
ATOM 772 C C . VAL A 1 95 ? -10.236 -1.545 10.269 1.00 91.81 95 VAL A C 1
ATOM 774 O O . VAL A 1 95 ? -11.4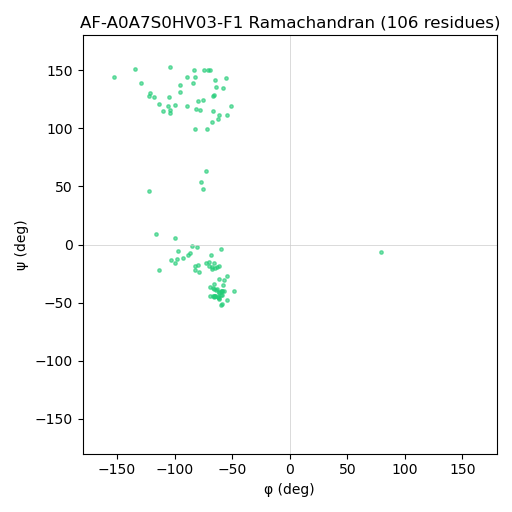25 -1.854 10.330 1.00 91.81 95 VAL A O 1
ATOM 777 N N . THR A 1 96 ? -9.753 -0.656 9.403 1.00 90.12 96 THR A N 1
ATOM 778 C CA . THR A 1 96 ? -10.547 0.048 8.390 1.00 90.12 96 THR A CA 1
ATOM 779 C C . THR A 1 96 ? -9.987 -0.251 7.004 1.00 90.12 96 THR A C 1
ATOM 781 O O . THR A 1 96 ? -8.787 -0.110 6.769 1.00 90.12 96 THR A O 1
ATOM 784 N N . CYS A 1 97 ? -10.852 -0.643 6.070 1.00 89.00 97 CYS A N 1
ATOM 785 C CA . CYS A 1 97 ? -10.482 -0.872 4.673 1.00 89.00 97 CYS A CA 1
ATOM 786 C C . CYS A 1 97 ? -11.002 0.281 3.809 1.00 89.00 97 CYS A C 1
ATOM 788 O O . CYS A 1 97 ? -12.207 0.513 3.735 1.00 89.00 97 CYS A O 1
ATOM 790 N N . TYR A 1 98 ? -10.096 0.996 3.150 1.00 88.56 98 TYR A N 1
ATOM 791 C CA . TYR A 1 98 ? -10.399 2.086 2.232 1.00 88.56 98 TYR A CA 1
ATOM 792 C C . TYR A 1 98 ? -10.322 1.576 0.798 1.00 88.56 98 TYR A C 1
ATOM 794 O O . TYR A 1 98 ? -9.272 1.105 0.346 1.00 88.56 98 TYR A O 1
ATOM 802 N N . THR A 1 99 ? -11.439 1.672 0.086 1.00 86.94 99 THR A N 1
ATOM 803 C CA . THR A 1 99 ? -11.513 1.352 -1.339 1.00 86.94 99 THR A CA 1
ATOM 804 C C . THR A 1 99 ? -11.344 2.606 -2.182 1.00 86.94 99 THR A C 1
ATOM 806 O O . THR A 1 99 ? -11.912 3.649 -1.868 1.00 86.94 99 THR A O 1
ATOM 809 N N . LEU A 1 100 ? -10.562 2.496 -3.257 1.00 82.44 100 LEU A N 1
ATOM 810 C CA . LEU A 1 100 ? -10.435 3.555 -4.268 1.00 82.44 100 LEU A CA 1
ATOM 811 C C . LEU A 1 100 ? -11.491 3.427 -5.378 1.00 82.44 100 LEU A C 1
ATOM 813 O O . LEU A 1 100 ? -11.641 4.324 -6.203 1.00 82.44 100 LEU A O 1
ATOM 817 N N . LYS A 1 101 ? -12.244 2.319 -5.402 1.00 76.19 101 LYS A N 1
ATOM 818 C CA . LYS A 1 101 ? -13.398 2.147 -6.289 1.00 76.19 101 LYS A CA 1
ATOM 819 C C . LYS A 1 101 ? -14.622 2.789 -5.652 1.00 76.19 101 LYS A C 1
ATOM 821 O O . LYS A 1 101 ? -14.867 2.605 -4.463 1.00 76.19 101 LYS A O 1
ATOM 826 N N . ASN A 1 102 ? -15.431 3.468 -6.461 1.00 60.84 102 ASN A N 1
ATOM 827 C CA . ASN A 1 102 ? -16.684 4.105 -6.047 1.00 60.84 102 ASN A CA 1
ATOM 828 C C . ASN A 1 102 ? -17.808 3.064 -5.827 1.00 60.84 102 ASN A C 1
ATOM 830 O O . ASN A 1 102 ? -18.902 3.164 -6.375 1.00 60.84 102 ASN A O 1
ATOM 834 N N . GLN A 1 103 ? -17.506 1.996 -5.090 1.00 53.62 103 GLN A N 1
ATOM 835 C CA . GLN A 1 103 ? -18.417 0.903 -4.777 1.00 53.62 103 GLN A CA 1
ATOM 836 C C . GLN A 1 103 ? -18.533 0.793 -3.261 1.00 53.62 103 GLN A C 1
ATOM 838 O O . GLN A 1 103 ? -17.529 0.699 -2.554 1.00 53.62 103 GLN A O 1
ATOM 843 N N . ARG A 1 104 ? -19.771 0.797 -2.755 1.00 47.69 104 ARG A N 1
ATOM 844 C CA . ARG A 1 104 ? -20.050 0.435 -1.364 1.00 47.69 104 ARG A CA 1
ATOM 845 C C . ARG A 1 104 ? -19.636 -1.019 -1.167 1.00 47.69 104 ARG A C 1
ATOM 847 O O . ARG A 1 104 ? -20.306 -1.918 -1.665 1.00 47.69 104 ARG A O 1
ATOM 854 N N . VAL A 1 105 ? -18.540 -1.240 -0.452 1.00 48.88 105 VAL A N 1
ATOM 855 C CA . VAL A 1 105 ? -18.161 -2.579 -0.003 1.00 48.88 105 VAL A CA 1
ATOM 856 C C . VAL A 1 105 ? -18.957 -2.856 1.271 1.00 48.88 105 VAL A C 1
ATOM 858 O O . VAL A 1 105 ? -18.626 -2.341 2.336 1.00 48.88 105 VAL A O 1
ATOM 861 N N . VAL A 1 106 ? -20.049 -3.608 1.142 1.00 43.50 106 VAL A N 1
ATOM 862 C CA . VAL A 1 106 ? -20.737 -4.225 2.283 1.00 43.50 106 VAL A CA 1
ATOM 863 C C . VAL A 1 106 ? -19.952 -5.493 2.607 1.00 43.50 106 VAL A C 1
ATOM 865 O O . VAL A 1 106 ? -19.813 -6.359 1.745 1.00 43.50 106 VAL A O 1
ATOM 868 N N . MET A 1 107 ? -19.353 -5.558 3.795 1.00 40.53 107 MET A N 1
ATOM 869 C CA . MET A 1 107 ? -18.752 -6.788 4.311 1.00 40.53 107 MET A CA 1
ATOM 870 C C . MET A 1 107 ? -19.691 -7.351 5.373 1.00 40.53 107 MET A C 1
ATOM 872 O O . MET A 1 107 ? -19.873 -6.703 6.405 1.00 40.53 107 MET A O 1
ATOM 876 N N . ASP A 1 108 ? -20.285 -8.507 5.074 1.00 35.84 108 ASP A N 1
ATOM 877 C CA . ASP A 1 108 ? -21.051 -9.330 6.019 1.00 35.84 108 ASP A CA 1
ATOM 878 C C . ASP A 1 108 ? -20.123 -10.073 6.997 1.00 35.84 108 ASP A C 1
ATOM 880 O O . ASP A 1 108 ? -19.039 -10.540 6.559 1.00 35.84 108 ASP A O 1
#

pLDDT: mean 80.46, std 15.08, range [35.84, 94.69]

InterPro domains:
  IPR029489 O-GlcNAc transferase, C-terminal [PF13844] (1-102)

Secondary structure (DSSP, 8-state):
----TTSSTT--TTGGGGS---HHHHHHHHHHHHHHHHHTTTTSPPGGGSTTTTS--S--SEEEEEEES--STTSHHHHHHHHHHHTS-TTTEEEEEEESSSS-----